Protein AF-A0A2R4ZRX8-F1 (afdb_monomer)

Mean predicted aligned error: 6.06 Å

pLDDT: mean 85.78, std 8.11, range [49.31, 96.0]

Structure (mmCIF, N/CA/C/O backbone):
data_AF-A0A2R4ZRX8-F1
#
_entry.id   AF-A0A2R4ZRX8-F1
#
loop_
_atom_site.group_PDB
_atom_site.id
_atom_site.type_symbol
_atom_site.label_atom_id
_atom_site.label_alt_id
_atom_site.label_comp_id
_atom_site.label_asym_id
_atom_site.label_entity_id
_atom_site.label_seq_id
_atom_site.pdbx_PDB_ins_code
_atom_site.Cartn_x
_atom_site.Cartn_y
_atom_site.Cartn_z
_atom_site.occupancy
_atom_site.B_iso_or_equiv
_atom_site.auth_seq_id
_atom_site.auth_comp_id
_atom_site.auth_asym_id
_atom_site.auth_atom_id
_atom_site.pdbx_PDB_model_num
ATOM 1 N N . MET A 1 1 ? 1.924 12.284 9.348 1.00 65.25 1 MET A N 1
ATOM 2 C CA . MET A 1 1 ? 1.666 11.827 7.959 1.00 65.25 1 MET A CA 1
ATOM 3 C C . MET A 1 1 ? 2.945 11.615 7.147 1.00 65.25 1 MET A C 1
ATOM 5 O O . MET A 1 1 ? 3.050 10.565 6.532 1.00 65.25 1 MET A O 1
ATOM 9 N N . VAL A 1 2 ? 3.933 12.521 7.194 1.00 79.44 2 VAL A N 1
ATOM 10 C CA . VAL A 1 2 ? 5.235 12.369 6.495 1.00 79.44 2 VAL A CA 1
ATOM 11 C C . VAL A 1 2 ? 5.935 11.044 6.815 1.00 79.44 2 VAL A C 1
ATOM 13 O O . VAL A 1 2 ? 6.349 10.329 5.912 1.00 79.44 2 VAL A O 1
ATOM 16 N N . PHE A 1 3 ? 5.975 10.660 8.093 1.00 79.69 3 PHE A N 1
ATOM 17 C CA . PHE A 1 3 ? 6.585 9.394 8.507 1.00 79.69 3 PHE A CA 1
ATOM 18 C C . PHE A 1 3 ? 5.886 8.163 7.914 1.00 79.69 3 PHE A C 1
ATOM 20 O O . PHE A 1 3 ? 6.548 7.186 7.577 1.00 79.69 3 PHE A O 1
ATOM 27 N N . SER A 1 4 ? 4.562 8.237 7.700 1.00 80.62 4 SER A N 1
ATOM 28 C CA . SER A 1 4 ? 3.870 7.188 6.954 1.00 80.62 4 SER A CA 1
ATOM 29 C C . SER A 1 4 ? 4.443 7.101 5.557 1.00 80.62 4 SER A C 1
ATOM 31 O O . SER A 1 4 ? 4.880 6.025 5.192 1.00 80.62 4 SER A O 1
ATOM 33 N N .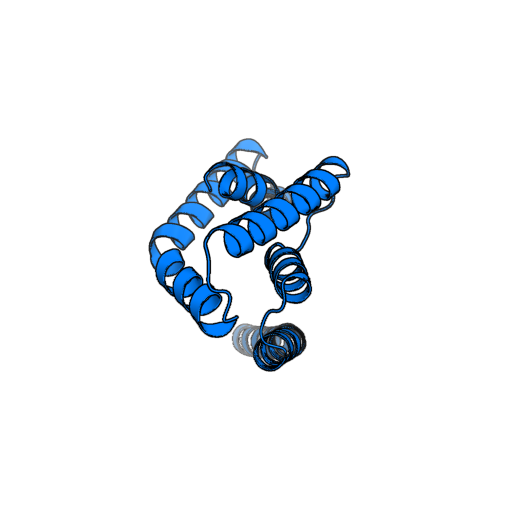 ALA A 1 5 ? 4.468 8.209 4.812 1.00 81.38 5 ALA A N 1
ATOM 34 C CA . ALA A 1 5 ? 4.923 8.237 3.426 1.00 81.38 5 ALA A CA 1
ATOM 35 C C . ALA A 1 5 ? 6.354 7.703 3.258 1.00 81.38 5 ALA A C 1
ATOM 37 O O . ALA A 1 5 ? 6.611 6.968 2.312 1.00 81.38 5 ALA A O 1
ATOM 38 N N . LEU A 1 6 ? 7.257 7.991 4.201 1.00 82.81 6 LEU A N 1
ATOM 39 C CA . LEU A 1 6 ? 8.614 7.436 4.193 1.00 82.81 6 LEU A CA 1
ATOM 40 C C . LEU A 1 6 ? 8.624 5.915 4.400 1.00 82.81 6 LEU A C 1
ATOM 42 O O . LEU A 1 6 ? 9.276 5.207 3.638 1.00 82.81 6 LEU A O 1
ATOM 46 N N . ALA A 1 7 ? 7.870 5.406 5.379 1.00 82.25 7 ALA A N 1
ATOM 47 C CA . ALA A 1 7 ? 7.735 3.965 5.601 1.00 82.25 7 ALA A CA 1
ATOM 48 C C . ALA A 1 7 ? 7.060 3.248 4.415 1.00 82.25 7 ALA A C 1
ATOM 50 O O . ALA A 1 7 ? 7.381 2.098 4.129 1.00 82.25 7 ALA A O 1
ATOM 51 N N . LEU A 1 8 ? 6.149 3.926 3.704 1.00 80.81 8 LEU A N 1
ATOM 52 C CA . LEU A 1 8 ? 5.559 3.411 2.464 1.00 80.81 8 LEU A CA 1
ATOM 53 C C . LEU A 1 8 ? 6.601 3.339 1.353 1.00 80.81 8 LEU A C 1
ATOM 55 O O . LEU A 1 8 ? 6.729 2.315 0.693 1.00 80.81 8 LEU A O 1
ATOM 59 N N . GLY A 1 9 ? 7.363 4.421 1.180 1.00 83.38 9 GLY A N 1
ATOM 60 C CA . GLY A 1 9 ? 8.408 4.507 0.173 1.00 83.38 9 GLY A CA 1
ATOM 61 C C . GLY A 1 9 ? 9.409 3.371 0.319 1.00 83.38 9 GLY A C 1
ATOM 62 O O . GLY A 1 9 ? 9.708 2.708 -0.665 1.00 83.38 9 GLY A O 1
ATOM 63 N N . THR A 1 10 ? 9.873 3.074 1.534 1.00 79.12 10 THR A N 1
ATOM 64 C CA . THR A 1 10 ? 10.853 1.996 1.746 1.00 79.12 10 THR A CA 1
ATOM 65 C C . THR A 1 10 ? 10.303 0.595 1.469 1.00 79.12 10 THR A C 1
ATOM 67 O O . THR A 1 10 ? 11.073 -0.250 1.025 1.00 79.12 10 THR A O 1
ATOM 70 N N . ASN A 1 11 ? 9.005 0.352 1.678 1.00 83.44 11 ASN A N 1
ATOM 71 C CA . ASN A 1 11 ? 8.367 -0.939 1.389 1.00 83.44 11 ASN A CA 1
ATOM 72 C C . ASN A 1 11 ? 8.119 -1.123 -0.127 1.00 83.44 11 ASN A C 1
ATOM 74 O O . ASN A 1 11 ? 8.587 -2.084 -0.735 1.00 83.44 11 ASN A O 1
ATOM 78 N N . ASP A 1 12 ? 7.468 -0.148 -0.771 1.00 79.50 12 ASP A N 1
ATOM 79 C CA . ASP A 1 12 ? 6.974 -0.299 -2.149 1.00 79.50 12 ASP A CA 1
ATOM 80 C C . ASP A 1 12 ? 8.042 -0.005 -3.212 1.00 79.50 12 ASP A C 1
ATOM 82 O O . ASP A 1 12 ? 8.073 -0.650 -4.264 1.00 79.50 12 ASP A O 1
ATOM 86 N N . THR A 1 13 ? 8.953 0.948 -2.965 1.00 77.88 13 THR A N 1
ATOM 87 C CA . THR A 1 13 ? 10.046 1.209 -3.922 1.00 77.88 13 THR A CA 1
ATOM 88 C C . THR A 1 13 ? 11.015 0.041 -3.989 1.00 77.88 13 THR A C 1
ATOM 90 O O . THR A 1 13 ? 11.564 -0.203 -5.058 1.00 77.88 13 THR A O 1
ATOM 93 N N . GLY A 1 14 ? 11.174 -0.718 -2.897 1.00 71.38 14 GLY A N 1
ATOM 94 C CA . GLY A 1 14 ? 11.914 -1.976 -2.897 1.00 71.38 14 GLY A CA 1
ATOM 95 C C . GLY A 1 14 ? 11.322 -2.955 -3.907 1.00 71.38 14 GLY A C 1
ATOM 96 O O . GLY A 1 14 ? 12.033 -3.411 -4.797 1.00 71.38 14 GLY A O 1
ATOM 97 N N . MET A 1 15 ? 10.008 -3.186 -3.837 1.00 73.25 15 MET A N 1
ATOM 98 C CA . MET A 1 15 ? 9.295 -4.071 -4.764 1.00 73.25 15 MET A CA 1
ATOM 99 C C . MET A 1 15 ? 9.404 -3.612 -6.226 1.00 73.25 15 MET A C 1
ATOM 101 O O . MET A 1 15 ? 9.724 -4.412 -7.103 1.00 73.25 15 MET A O 1
ATOM 105 N N . ALA A 1 16 ? 9.168 -2.328 -6.501 1.00 77.56 16 ALA A N 1
ATOM 106 C CA . ALA A 1 16 ? 9.222 -1.791 -7.861 1.00 77.56 16 ALA A CA 1
ATOM 107 C C . ALA A 1 16 ? 10.651 -1.763 -8.438 1.00 77.56 16 ALA A C 1
ATOM 109 O O . ALA A 1 16 ? 10.849 -2.014 -9.627 1.00 77.56 16 ALA A O 1
ATOM 110 N N . ALA A 1 17 ? 11.659 -1.481 -7.608 1.00 81.75 17 ALA A N 1
ATOM 111 C CA . ALA A 1 17 ? 13.054 -1.431 -8.034 1.00 81.75 17 ALA A CA 1
ATOM 112 C C . ALA A 1 17 ? 13.639 -2.826 -8.308 1.00 81.75 17 ALA A C 1
ATOM 114 O O . ALA A 1 17 ? 14.511 -2.942 -9.171 1.00 81.75 17 ALA A O 1
ATOM 115 N N . SER A 1 18 ? 13.162 -3.879 -7.631 1.00 79.00 18 SER A N 1
ATOM 116 C CA . SER A 1 18 ? 13.628 -5.258 -7.845 1.00 79.00 18 SER A CA 1
ATOM 117 C C . SER A 1 18 ? 13.506 -5.702 -9.305 1.00 79.00 18 SER A C 1
ATOM 119 O O . SER A 1 18 ? 14.465 -6.240 -9.852 1.00 79.00 18 SER A O 1
ATOM 121 N N . PHE A 1 19 ? 12.390 -5.384 -9.969 1.00 83.00 19 PHE A N 1
ATOM 122 C CA . PHE A 1 19 ? 12.180 -5.698 -11.388 1.00 83.00 19 PHE A CA 1
ATOM 123 C C . PHE A 1 19 ? 13.221 -5.036 -12.310 1.00 83.00 19 PHE A C 1
ATOM 125 O O . PHE A 1 19 ? 13.717 -5.648 -13.253 1.00 83.00 19 PHE A O 1
ATOM 132 N N . LEU A 1 20 ? 13.587 -3.781 -12.034 1.00 86.25 20 LEU A N 1
ATOM 133 C CA . LEU A 1 20 ? 14.624 -3.077 -12.797 1.00 86.25 20 LEU A CA 1
ATOM 134 C C . LEU A 1 20 ? 16.017 -3.658 -12.521 1.00 86.25 20 LEU A C 1
ATOM 136 O O . LEU A 1 20 ? 16.848 -3.726 -13.428 1.00 86.25 20 LEU A O 1
ATOM 140 N N . GLY A 1 21 ? 16.256 -4.116 -11.290 1.00 83.44 21 GLY A N 1
ATOM 141 C CA . GLY A 1 21 ? 17.472 -4.834 -10.914 1.00 83.44 21 GLY A CA 1
ATOM 142 C C . GLY A 1 21 ? 17.664 -6.125 -11.713 1.00 83.44 21 GLY A C 1
ATOM 143 O O . GLY A 1 21 ? 18.762 -6.369 -12.208 1.00 83.44 21 GLY A O 1
ATOM 144 N N . GLU A 1 22 ? 16.599 -6.901 -11.936 1.00 84.19 22 GLU A N 1
ATOM 145 C CA . GLU A 1 22 ? 16.635 -8.105 -12.789 1.00 84.19 22 GLU A CA 1
ATOM 146 C C . GLU A 1 22 ? 17.012 -7.793 -14.245 1.00 84.19 22 GLU A C 1
ATOM 148 O O . GLU A 1 22 ? 17.598 -8.624 -14.936 1.00 84.19 22 GLU A O 1
ATOM 153 N N . LYS A 1 23 ? 16.723 -6.576 -14.715 1.00 85.38 23 LYS A N 1
ATOM 154 C CA . LYS A 1 23 ? 17.109 -6.085 -16.046 1.00 85.38 23 LYS A CA 1
ATOM 155 C C . LYS A 1 23 ? 18.520 -5.483 -16.094 1.00 85.38 23 LYS A C 1
ATOM 157 O O . LYS A 1 23 ? 18.907 -4.944 -17.127 1.00 85.38 23 LYS A O 1
ATOM 162 N N . GLY A 1 24 ? 19.293 -5.573 -15.009 1.00 88.44 24 GLY A N 1
ATOM 163 C CA . GLY A 1 24 ? 20.680 -5.103 -14.937 1.00 88.44 24 GLY A CA 1
ATOM 164 C C . GLY A 1 24 ? 20.839 -3.622 -14.585 1.00 88.44 24 GLY A C 1
ATOM 165 O O . GLY A 1 24 ? 21.948 -3.092 -14.655 1.00 88.44 24 GLY A O 1
ATOM 166 N N . VAL A 1 25 ? 19.764 -2.931 -14.193 1.00 89.56 25 VAL A N 1
ATOM 167 C CA . VAL A 1 25 ? 19.848 -1.537 -13.736 1.00 89.56 25 VAL A CA 1
ATOM 168 C C . VAL A 1 25 ? 20.484 -1.496 -12.347 1.00 89.56 25 VAL A C 1
ATOM 170 O O . VAL A 1 25 ? 20.116 -2.260 -11.454 1.00 89.56 25 VAL A O 1
ATOM 173 N N . SER A 1 26 ? 21.433 -0.579 -12.135 1.00 91.25 26 SER A N 1
ATOM 174 C CA . SER A 1 26 ? 22.071 -0.433 -10.824 1.00 91.25 26 SER A CA 1
ATOM 175 C C . SER A 1 26 ? 21.042 -0.072 -9.746 1.00 91.25 26 SER A C 1
ATOM 177 O O . SER A 1 26 ? 20.095 0.681 -9.989 1.00 91.25 26 SER A O 1
ATOM 179 N N . ARG A 1 27 ? 21.257 -0.564 -8.520 1.00 85.88 27 ARG A N 1
ATOM 180 C CA . ARG A 1 27 ? 20.347 -0.357 -7.379 1.00 85.88 27 ARG A CA 1
ATOM 181 C C . ARG A 1 27 ? 19.968 1.113 -7.165 1.00 85.88 27 ARG A C 1
ATOM 183 O O . ARG A 1 27 ? 18.815 1.409 -6.869 1.00 85.88 27 ARG A O 1
ATOM 190 N N . HIS A 1 28 ? 20.930 2.024 -7.320 1.00 88.38 28 HIS A N 1
ATOM 191 C CA . HIS A 1 28 ? 20.712 3.456 -7.118 1.00 88.38 28 HIS A CA 1
ATOM 192 C C . HIS A 1 28 ? 19.778 4.041 -8.183 1.00 88.38 28 HIS A C 1
ATOM 194 O O . HIS A 1 28 ? 18.821 4.734 -7.843 1.00 88.38 28 HIS A O 1
ATOM 200 N N . TYR A 1 29 ? 20.003 3.715 -9.459 1.00 90.31 29 TYR A N 1
ATOM 201 C CA . TYR A 1 29 ? 19.142 4.187 -10.543 1.00 90.31 29 TYR A CA 1
ATOM 202 C C . TYR A 1 29 ? 17.749 3.559 -10.474 1.00 90.31 29 TYR A C 1
ATOM 204 O O . TYR A 1 29 ? 16.759 4.274 -10.607 1.00 90.31 29 TYR A O 1
ATOM 212 N N . ALA A 1 30 ? 17.658 2.260 -10.175 1.00 89.62 30 ALA A N 1
ATOM 213 C CA . ALA A 1 30 ? 16.384 1.568 -10.005 1.00 89.62 30 ALA A CA 1
ATOM 214 C C . ALA A 1 30 ? 15.529 2.209 -8.896 1.00 89.62 30 ALA A C 1
ATOM 216 O O . ALA A 1 30 ? 14.341 2.462 -9.101 1.00 89.62 30 ALA A O 1
ATOM 217 N N . ALA A 1 31 ? 16.141 2.549 -7.756 1.00 86.94 31 ALA A N 1
ATOM 218 C CA . ALA A 1 31 ? 15.458 3.221 -6.652 1.00 86.94 31 ALA A CA 1
ATOM 219 C C . ALA A 1 31 ? 14.969 4.630 -7.029 1.00 86.94 31 ALA A C 1
ATOM 221 O O . ALA A 1 31 ? 13.833 4.987 -6.718 1.00 86.94 31 ALA A O 1
ATOM 222 N N . ILE A 1 32 ? 15.790 5.418 -7.734 1.00 90.00 32 ILE A N 1
ATOM 223 C CA . ILE A 1 32 ? 15.409 6.763 -8.197 1.00 90.00 32 ILE A CA 1
ATOM 224 C C . ILE A 1 32 ? 14.237 6.681 -9.182 1.00 90.00 32 ILE A C 1
ATOM 226 O O . ILE A 1 32 ? 13.249 7.397 -9.024 1.00 90.00 32 ILE A O 1
ATOM 230 N N . MET A 1 33 ? 14.310 5.786 -10.169 1.00 90.44 33 MET A N 1
ATOM 231 C CA . MET A 1 33 ? 13.254 5.609 -11.169 1.00 90.44 33 MET A CA 1
ATOM 232 C C . MET A 1 33 ? 11.935 5.166 -10.530 1.00 90.44 33 MET A C 1
ATOM 234 O O . MET A 1 33 ? 10.882 5.735 -10.831 1.00 90.44 33 MET A O 1
ATOM 238 N N . ALA A 1 34 ? 11.988 4.199 -9.610 1.00 88.94 34 ALA A N 1
ATOM 239 C CA . ALA A 1 34 ? 10.822 3.746 -8.858 1.00 88.94 34 ALA A CA 1
ATOM 240 C C . ALA A 1 34 ? 10.227 4.877 -8.003 1.00 88.94 34 ALA A C 1
ATOM 242 O O . ALA A 1 34 ? 9.018 5.103 -8.034 1.00 88.94 34 ALA A O 1
ATOM 243 N N . GLY A 1 35 ? 11.071 5.632 -7.292 1.00 88.69 35 GLY A N 1
ATOM 244 C CA . GLY A 1 35 ? 10.646 6.746 -6.444 1.00 88.69 35 GLY A CA 1
ATOM 245 C C . GLY A 1 35 ? 9.981 7.883 -7.223 1.00 88.69 35 GLY A C 1
ATOM 246 O O . GLY A 1 35 ? 8.923 8.370 -6.814 1.00 88.69 35 GLY A O 1
ATOM 247 N N . ILE A 1 36 ? 10.548 8.276 -8.369 1.00 90.69 36 ILE A N 1
ATOM 248 C CA . ILE A 1 36 ? 9.962 9.302 -9.247 1.00 90.69 36 ILE A CA 1
ATOM 249 C C . ILE A 1 36 ? 8.613 8.824 -9.785 1.00 90.69 36 ILE A C 1
ATOM 251 O O . ILE A 1 36 ? 7.624 9.548 -9.690 1.00 90.69 36 ILE A O 1
ATOM 255 N N . SER A 1 37 ? 8.551 7.591 -10.290 1.00 89.81 37 SER A N 1
ATOM 256 C CA . SER A 1 37 ? 7.321 7.019 -10.851 1.00 89.81 37 SER A CA 1
ATOM 257 C C . SER A 1 37 ? 6.201 6.942 -9.808 1.00 89.81 37 SER A C 1
ATOM 259 O O . SER A 1 37 ? 5.072 7.357 -10.076 1.00 89.81 37 SER A O 1
ATOM 261 N N . ALA A 1 38 ? 6.518 6.492 -8.590 1.00 87.38 38 ALA A N 1
ATOM 262 C CA . ALA A 1 38 ? 5.568 6.442 -7.482 1.00 87.38 38 ALA A CA 1
ATOM 263 C C . ALA A 1 38 ? 5.087 7.844 -7.068 1.00 87.38 38 ALA A C 1
ATOM 265 O O . ALA A 1 38 ? 3.893 8.055 -6.851 1.00 87.38 38 ALA A O 1
ATOM 266 N N . SER A 1 39 ? 5.999 8.819 -7.010 1.00 88.75 39 SER A N 1
ATOM 267 C CA . SER A 1 39 ? 5.667 10.210 -6.679 1.00 88.75 39 SER A CA 1
ATOM 268 C C . SER A 1 39 ? 4.752 10.843 -7.729 1.00 88.75 39 SER A C 1
ATOM 270 O O . SER A 1 39 ? 3.780 11.511 -7.376 1.00 88.75 39 SER A O 1
ATOM 272 N N . LEU A 1 40 ? 5.002 10.585 -9.016 1.00 91.50 40 LEU A N 1
ATOM 273 C CA . LEU A 1 40 ? 4.131 11.027 -10.107 1.00 91.50 40 LEU A CA 1
ATOM 274 C C . LEU A 1 40 ? 2.736 10.403 -9.997 1.00 91.50 40 LEU A C 1
ATOM 276 O O . LEU A 1 40 ? 1.739 11.121 -10.065 1.00 91.50 40 LEU A O 1
ATOM 280 N N . GLY A 1 41 ? 2.648 9.093 -9.748 1.00 88.44 41 GLY A N 1
ATOM 281 C CA . GLY A 1 41 ? 1.368 8.415 -9.523 1.00 88.44 41 GLY A CA 1
ATOM 282 C C . GLY A 1 41 ? 0.582 9.009 -8.348 1.00 88.44 41 GLY A C 1
ATOM 283 O O . GLY A 1 41 ? -0.628 9.228 -8.454 1.00 88.44 41 GLY A O 1
ATOM 284 N N . LEU A 1 42 ? 1.269 9.348 -7.252 1.00 86.62 42 LEU A N 1
ATOM 285 C CA . LEU A 1 42 ? 0.662 9.997 -6.089 1.00 86.62 42 LEU A CA 1
ATOM 286 C C . LEU A 1 42 ? 0.084 11.376 -6.434 1.00 86.62 42 LEU A C 1
ATOM 288 O O . LEU A 1 42 ? -1.041 11.674 -6.033 1.00 86.62 42 LEU A O 1
ATOM 292 N N . VAL A 1 43 ? 0.816 12.204 -7.183 1.00 89.88 43 VAL A N 1
ATOM 293 C CA . VAL A 1 43 ? 0.350 13.542 -7.587 1.00 89.88 43 VAL A CA 1
ATOM 294 C C . VAL A 1 43 ? -0.849 13.447 -8.532 1.00 89.88 43 VAL A C 1
ATOM 296 O O . VAL A 1 43 ? -1.827 14.173 -8.359 1.00 89.88 43 VAL A O 1
ATOM 299 N N . VAL A 1 44 ? -0.808 12.526 -9.498 1.00 91.31 44 VAL A N 1
ATOM 300 C CA . VAL A 1 44 ? -1.8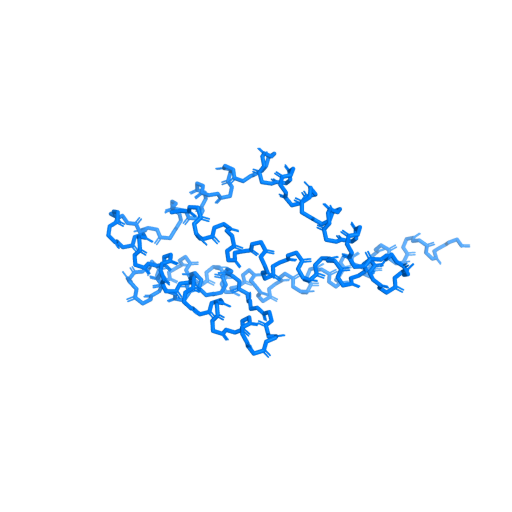52 12.391 -10.524 1.00 91.31 44 VAL A CA 1
ATOM 301 C C . VAL A 1 44 ? -3.136 11.773 -9.961 1.00 91.31 44 VAL A C 1
ATOM 303 O O . VAL A 1 44 ? -4.232 12.226 -10.293 1.00 91.31 44 VAL A O 1
ATOM 306 N N . TRP A 1 45 ? -3.033 10.748 -9.107 1.00 85.81 45 TRP A N 1
ATOM 307 C CA . TRP A 1 45 ? -4.191 9.930 -8.713 1.00 85.81 45 TRP A CA 1
ATOM 308 C C . TRP A 1 45 ? -4.433 9.815 -7.203 1.00 85.81 45 TRP A C 1
ATOM 310 O O . TRP A 1 45 ? -5.519 9.410 -6.774 1.00 85.81 45 TRP A O 1
ATOM 320 N N . GLY A 1 46 ? -3.468 10.205 -6.369 1.00 80.75 46 GLY A N 1
ATOM 321 C CA . GLY A 1 46 ? -3.500 9.966 -4.924 1.00 80.75 46 GLY A CA 1
ATOM 322 C C . GLY A 1 46 ? -4.696 10.592 -4.208 1.00 80.75 46 GLY A C 1
ATOM 323 O O . GLY A 1 46 ? -5.288 9.969 -3.327 1.00 80.75 46 GLY A O 1
ATOM 324 N N . SER A 1 47 ? -5.119 11.790 -4.621 1.00 80.62 47 SER A N 1
ATOM 325 C CA . SER A 1 47 ? -6.250 12.492 -3.996 1.00 80.62 47 SER A CA 1
ATOM 326 C C . SER A 1 47 ? -7.599 11.796 -4.214 1.00 80.62 47 SER A C 1
ATOM 328 O O . SER A 1 47 ? -8.494 11.895 -3.375 1.00 80.62 47 SER A O 1
ATOM 330 N N . ARG A 1 48 ? -7.779 11.086 -5.336 1.00 81.56 48 ARG A N 1
ATOM 331 C CA . ARG A 1 48 ? -8.999 10.308 -5.610 1.00 81.56 48 ARG A CA 1
ATOM 332 C C . ARG A 1 48 ? -9.054 9.072 -4.719 1.00 81.56 48 ARG A C 1
ATOM 334 O O . ARG A 1 48 ? -10.075 8.837 -4.080 1.00 81.56 48 ARG A O 1
ATOM 341 N N . LEU A 1 49 ? -7.937 8.351 -4.619 1.00 74.81 49 LEU A N 1
ATOM 342 C CA . LEU A 1 49 ? -7.829 7.155 -3.786 1.00 74.81 49 LEU A CA 1
ATOM 343 C C . LEU A 1 49 ? -8.016 7.475 -2.296 1.00 74.81 49 LEU A C 1
ATOM 345 O O . LEU A 1 49 ? -8.766 6.788 -1.610 1.00 74.81 49 LEU A O 1
ATOM 349 N N . ALA A 1 50 ? -7.376 8.538 -1.800 1.00 75.00 50 ALA A N 1
ATOM 350 C CA . ALA A 1 50 ? -7.452 8.916 -0.390 1.00 75.00 50 ALA A CA 1
ATOM 351 C C . ALA A 1 50 ? -8.886 9.243 0.061 1.00 75.00 50 ALA A C 1
ATOM 353 O O . ALA A 1 50 ? -9.290 8.830 1.146 1.00 75.00 50 ALA A O 1
ATOM 354 N N . ARG A 1 51 ? -9.661 9.941 -0.783 1.00 74.88 51 ARG A N 1
ATOM 355 C CA . ARG A 1 51 ? -11.078 10.234 -0.516 1.00 74.88 51 ARG A CA 1
ATOM 356 C C . ARG A 1 51 ? -11.918 8.964 -0.478 1.00 74.88 51 ARG A C 1
ATOM 358 O O . ARG A 1 51 ? -12.612 8.731 0.500 1.00 74.88 51 ARG A O 1
ATOM 365 N N . PHE A 1 52 ? -11.761 8.104 -1.483 1.00 70.31 52 PHE A N 1
ATOM 366 C CA . PHE A 1 52 ? -12.489 6.839 -1.565 1.00 70.31 52 PHE A CA 1
ATOM 367 C C . PHE A 1 52 ? -12.285 5.967 -0.315 1.00 70.31 52 PHE A C 1
ATOM 369 O O . PHE A 1 52 ? -13.248 5.538 0.312 1.00 70.31 52 PHE A O 1
ATOM 376 N N . VAL A 1 53 ? -11.031 5.784 0.110 1.00 69.12 53 VAL A N 1
ATOM 377 C CA . VAL A 1 53 ? -10.697 4.987 1.302 1.00 69.12 53 VAL A CA 1
ATOM 378 C C . VAL A 1 53 ? -11.257 5.615 2.584 1.00 69.12 53 VAL A C 1
ATOM 380 O O . VAL A 1 53 ? -11.759 4.895 3.448 1.00 69.12 53 VAL A O 1
ATOM 383 N N . GLY A 1 54 ? -11.177 6.942 2.724 1.00 66.94 54 GLY A N 1
ATOM 384 C CA . GLY A 1 54 ? -11.696 7.654 3.894 1.00 66.94 54 GLY A CA 1
ATOM 385 C C . GLY A 1 54 ? -13.218 7.565 4.021 1.00 66.94 54 GLY A C 1
ATOM 386 O O . GLY A 1 54 ? -13.731 7.264 5.102 1.00 66.94 54 GLY A O 1
ATOM 387 N N . ASP A 1 55 ? -13.928 7.763 2.912 1.00 70.38 55 ASP A N 1
ATOM 388 C CA 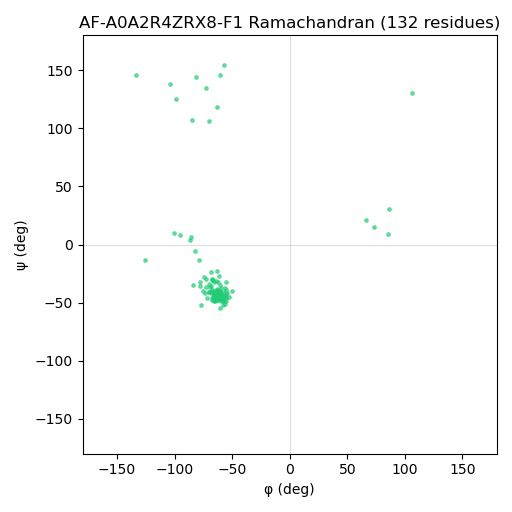. ASP A 1 55 ? -15.390 7.825 2.885 1.00 70.38 55 ASP A CA 1
ATOM 389 C C . ASP A 1 55 ? -16.032 6.436 3.031 1.00 70.38 55 ASP A C 1
ATOM 391 O O . ASP A 1 55 ? -17.021 6.260 3.752 1.00 70.38 55 ASP A O 1
ATOM 395 N N . GLU A 1 56 ? -15.456 5.415 2.394 1.00 65.88 56 GLU A N 1
ATOM 396 C CA . GLU A 1 56 ? -16.065 4.085 2.316 1.00 65.88 56 GLU A CA 1
ATOM 397 C C . GLU A 1 56 ? -15.896 3.274 3.611 1.00 65.88 56 GLU A C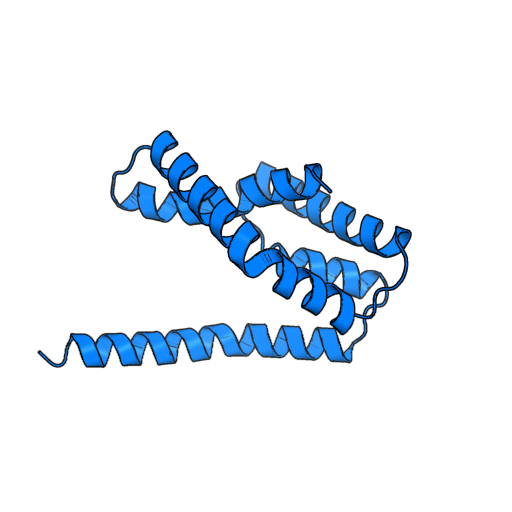 1
ATOM 399 O O . GLU A 1 56 ? -16.795 2.531 4.022 1.00 65.88 56 GLU A O 1
ATOM 404 N N . LEU A 1 57 ? -14.783 3.472 4.325 1.00 68.19 57 LEU A N 1
ATOM 405 C CA . LEU A 1 57 ? -14.489 2.758 5.573 1.00 68.19 57 LEU A CA 1
ATOM 406 C C . LEU A 1 57 ? -15.248 3.318 6.786 1.00 68.19 57 LEU A C 1
ATOM 408 O O . LEU A 1 57 ? -15.340 2.644 7.817 1.00 68.19 57 LEU A O 1
ATOM 412 N N . GLY A 1 58 ? -15.855 4.504 6.658 1.00 64.62 58 GLY A N 1
ATOM 413 C CA . GLY A 1 58 ? -16.717 5.104 7.680 1.00 64.62 58 GLY A CA 1
ATOM 414 C C . GLY A 1 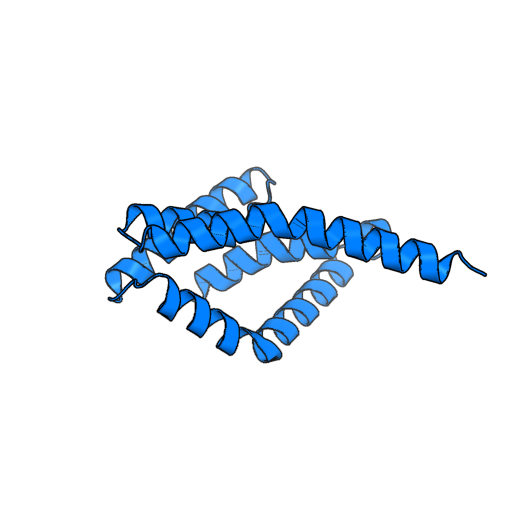58 ? -15.986 5.489 8.970 1.00 64.62 58 GLY A C 1
ATOM 415 O O . GLY A 1 58 ? -16.618 5.598 10.021 1.00 64.62 58 GLY A O 1
ATOM 416 N N . ILE A 1 59 ? -14.665 5.664 8.914 1.00 67.12 59 ILE A N 1
ATOM 417 C CA . ILE A 1 59 ? -13.851 6.034 10.072 1.00 67.12 59 ILE A CA 1
ATOM 418 C C . ILE A 1 59 ? -13.886 7.554 10.208 1.00 67.12 59 ILE A C 1
ATOM 420 O O . ILE A 1 59 ? -13.265 8.277 9.437 1.00 67.12 59 ILE A O 1
ATOM 424 N N . GLN A 1 60 ? -14.611 8.031 11.216 1.00 67.31 60 GLN A N 1
ATOM 425 C CA . GLN A 1 60 ? -14.670 9.447 11.563 1.00 67.31 60 GLN A CA 1
ATOM 426 C C . GLN A 1 60 ? -13.815 9.719 12.805 1.00 67.31 60 GLN A C 1
ATOM 428 O O . GLN A 1 60 ? -13.827 8.947 13.768 1.00 67.31 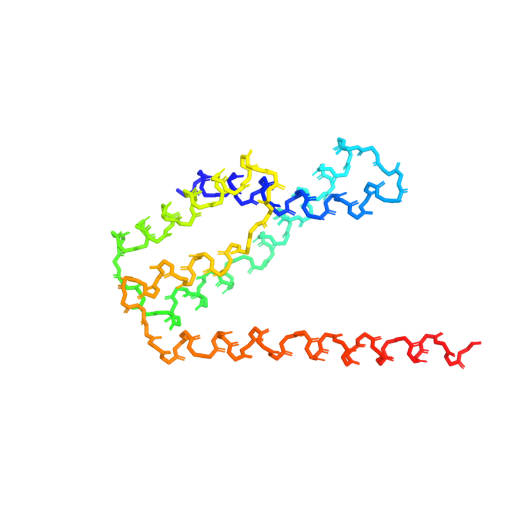60 GLN A O 1
ATOM 433 N N . GLY A 1 61 ? -13.071 10.825 12.775 1.00 79.62 61 GLY A N 1
ATOM 434 C CA . GLY A 1 61 ? -12.281 11.317 13.903 1.00 79.62 61 GLY A CA 1
ATOM 435 C C . GLY A 1 61 ? -10.771 11.123 13.752 1.00 79.62 61 GLY A C 1
ATOM 436 O O . GLY A 1 61 ? -10.268 10.025 13.500 1.00 79.62 61 GLY A O 1
ATOM 437 N N . GLU A 1 62 ? -10.036 12.206 13.998 1.00 82.62 62 GLU A N 1
ATOM 438 C CA . GLU A 1 62 ? -8.577 12.295 13.856 1.00 82.62 62 GLU A CA 1
ATOM 439 C C . GLU A 1 62 ? -7.830 11.233 14.670 1.00 82.62 62 GLU A C 1
ATOM 441 O O . GLU A 1 62 ? -6.879 10.630 14.181 1.00 82.62 62 GLU A O 1
ATOM 446 N N . ARG A 1 63 ? -8.296 10.933 15.890 1.00 86.56 63 ARG A N 1
ATOM 447 C CA . ARG A 1 63 ? -7.666 9.935 16.770 1.00 86.56 63 ARG A CA 1
ATOM 448 C C . ARG A 1 63 ? -7.671 8.531 16.169 1.00 86.56 63 ARG A C 1
ATOM 450 O O . ARG A 1 63 ? -6.664 7.835 16.248 1.00 86.56 63 ARG A O 1
ATOM 457 N N . ARG A 1 64 ? -8.784 8.117 15.553 1.00 85.69 64 ARG A N 1
ATOM 458 C CA . ARG A 1 64 ? -8.906 6.791 14.922 1.00 85.69 64 ARG A CA 1
ATOM 459 C C . ARG A 1 64 ? -8.045 6.708 13.670 1.00 85.69 64 ARG A C 1
ATOM 461 O O . ARG A 1 64 ? -7.354 5.717 13.465 1.00 85.69 64 ARG A O 1
ATOM 468 N N . PHE A 1 65 ? -8.033 7.774 12.876 1.00 83.12 65 PHE A N 1
ATOM 469 C CA . PHE A 1 65 ? -7.165 7.861 11.708 1.00 83.12 65 PHE A CA 1
ATOM 470 C C . PHE A 1 65 ? -5.679 7.784 12.091 1.00 83.12 65 PHE A C 1
ATOM 472 O O . PHE A 1 65 ? -4.926 7.006 11.506 1.00 83.12 65 PHE A O 1
ATOM 479 N N . LEU A 1 66 ? -5.259 8.543 13.107 1.00 87.69 66 LEU A N 1
ATOM 480 C CA . LEU A 1 66 ? -3.891 8.504 13.619 1.00 87.69 66 LEU A CA 1
ATOM 481 C C . LEU A 1 66 ? -3.533 7.122 14.166 1.00 87.69 66 LEU A C 1
ATOM 483 O O . LEU A 1 66 ? -2.470 6.612 13.828 1.00 87.69 66 LEU A O 1
ATOM 487 N N . ALA A 1 67 ? -4.417 6.492 14.943 1.00 90.31 67 ALA A N 1
ATOM 488 C CA . ALA A 1 67 ? -4.200 5.141 15.453 1.00 90.31 67 ALA A CA 1
ATOM 489 C C . ALA A 1 67 ? -3.991 4.135 14.311 1.00 90.31 67 ALA A C 1
ATOM 491 O O . ALA A 1 67 ? -2.990 3.422 14.304 1.00 90.31 67 ALA A O 1
ATOM 492 N N . ALA A 1 68 ? -4.863 4.143 13.298 1.00 89.69 68 ALA A N 1
ATOM 493 C CA . ALA A 1 68 ? -4.753 3.248 12.149 1.00 89.69 68 ALA A CA 1
ATOM 494 C C . ALA A 1 68 ? -3.437 3.435 11.383 1.00 89.69 68 ALA A C 1
ATOM 496 O O . ALA A 1 68 ? -2.762 2.466 11.030 1.00 89.69 68 ALA A O 1
ATOM 497 N N . GLN A 1 69 ? -3.047 4.690 11.151 1.00 88.56 69 GLN A N 1
ATOM 498 C CA . GLN A 1 69 ? -1.805 5.009 10.455 1.00 88.56 69 GLN A CA 1
ATOM 499 C C . GLN A 1 69 ? -0.576 4.623 11.280 1.00 88.56 69 GLN A C 1
ATOM 501 O O . GLN A 1 69 ? 0.379 4.102 10.713 1.00 88.56 69 GLN A O 1
ATOM 506 N N . SER A 1 70 ? -0.597 4.818 12.599 1.00 91.12 70 SER A N 1
ATOM 507 C CA . SER A 1 70 ? 0.487 4.398 13.491 1.00 91.12 70 SER A CA 1
ATOM 508 C C . SER A 1 70 ? 0.646 2.880 13.516 1.00 91.12 70 SER A C 1
ATOM 510 O O . SER A 1 70 ? 1.762 2.392 13.351 1.00 91.12 70 SER A O 1
ATOM 512 N N . THR A 1 71 ? -0.452 2.124 13.629 1.00 92.12 71 THR A N 1
ATOM 513 C CA . THR A 1 71 ? -0.434 0.654 13.547 1.00 92.12 71 THR A CA 1
ATOM 514 C C . THR A 1 71 ? 0.141 0.188 12.216 1.00 92.12 71 THR A C 1
ATOM 516 O O . THR A 1 71 ? 1.024 -0.668 12.188 1.00 92.12 71 THR A O 1
ATOM 519 N N . LYS A 1 72 ? -0.302 0.800 11.111 1.00 91.56 72 LYS A N 1
ATOM 520 C CA . LYS A 1 72 ? 0.222 0.505 9.779 1.00 91.56 72 LYS A CA 1
ATOM 521 C C . LYS A 1 72 ? 1.732 0.703 9.711 1.00 91.56 72 LYS A C 1
ATOM 523 O O . LYS A 1 72 ? 2.444 -0.192 9.276 1.00 91.56 72 LYS A O 1
ATOM 528 N N . ILE A 1 73 ? 2.220 1.859 10.152 1.00 91.12 73 ILE A N 1
ATOM 529 C CA . ILE A 1 73 ? 3.649 2.183 10.124 1.00 91.12 73 ILE A CA 1
ATOM 530 C C . ILE A 1 73 ? 4.455 1.211 10.984 1.00 91.12 73 ILE A C 1
ATOM 532 O O . ILE A 1 73 ? 5.483 0.727 10.525 1.00 91.12 73 ILE A O 1
ATOM 536 N N . ALA A 1 74 ? 3.996 0.914 12.201 1.00 92.38 74 ALA A N 1
ATOM 537 C CA . ALA A 1 74 ? 4.698 0.010 13.105 1.00 92.38 74 ALA A CA 1
ATOM 538 C C . ALA A 1 74 ? 4.900 -1.371 12.467 1.00 92.38 74 ALA A C 1
ATOM 540 O O . ALA A 1 74 ? 6.020 -1.871 12.429 1.00 92.38 74 ALA A O 1
ATOM 541 N N . ILE A 1 75 ? 3.841 -1.943 11.888 1.00 91.81 75 ILE A N 1
ATOM 542 C CA . ILE A 1 75 ? 3.911 -3.245 11.215 1.00 91.81 75 ILE A CA 1
ATOM 543 C C . ILE A 1 75 ? 4.839 -3.186 9.996 1.00 91.81 75 ILE A C 1
ATOM 545 O O . ILE A 1 75 ? 5.671 -4.075 9.831 1.00 91.81 75 ILE A O 1
ATOM 549 N N . LEU A 1 76 ? 4.745 -2.138 9.167 1.00 90.12 76 LEU A N 1
ATOM 550 C CA . LEU A 1 76 ? 5.621 -1.986 8.000 1.00 90.12 76 LEU A CA 1
ATOM 551 C C . LEU A 1 76 ? 7.095 -1.900 8.399 1.00 90.12 76 LEU A C 1
ATOM 553 O O . LEU A 1 76 ? 7.925 -2.549 7.777 1.00 90.12 76 LEU A O 1
ATOM 557 N N . LEU A 1 77 ? 7.431 -1.134 9.439 1.00 89.44 77 LEU A N 1
ATOM 558 C CA . LEU A 1 77 ? 8.813 -0.997 9.898 1.00 89.44 77 LEU A CA 1
ATOM 559 C C . LEU A 1 77 ? 9.359 -2.296 10.491 1.00 89.44 77 LEU A C 1
ATOM 561 O O . LEU A 1 77 ? 10.510 -2.632 10.225 1.00 89.44 77 LEU A O 1
ATOM 565 N N . ILE A 1 78 ? 8.541 -3.028 11.254 1.00 91.38 78 ILE A N 1
ATOM 566 C CA . ILE A 1 78 ? 8.918 -4.335 11.804 1.00 91.38 78 ILE A CA 1
ATOM 567 C C . ILE A 1 78 ? 9.183 -5.328 10.670 1.00 91.38 78 ILE A C 1
ATOM 569 O O . ILE A 1 78 ? 10.195 -6.011 10.680 1.00 91.38 78 ILE A O 1
ATOM 573 N N . LEU A 1 79 ? 8.309 -5.413 9.669 1.00 89.88 79 LEU A N 1
ATOM 574 C CA . LEU A 1 79 ? 8.504 -6.364 8.572 1.00 89.88 79 LEU A CA 1
ATOM 575 C C . LEU A 1 79 ? 9.678 -5.960 7.673 1.00 89.88 79 LEU A C 1
ATOM 577 O O . LEU A 1 79 ? 10.516 -6.803 7.350 1.00 89.88 79 LEU A O 1
ATOM 581 N N . ASN A 1 80 ? 9.819 -4.665 7.378 1.00 86.88 80 ASN A N 1
ATOM 582 C CA . ASN A 1 80 ? 10.953 -4.145 6.619 1.00 86.88 80 ASN A CA 1
ATOM 583 C C . ASN A 1 80 ? 12.292 -4.411 7.322 1.00 86.88 80 ASN A C 1
ATOM 585 O O . ASN A 1 80 ? 13.283 -4.662 6.637 1.00 86.88 80 ASN A O 1
ATOM 589 N N . SER A 1 81 ? 12.356 -4.383 8.661 1.00 88.12 81 SER A N 1
ATOM 590 C CA . SER A 1 81 ? 13.598 -4.693 9.384 1.00 88.12 81 SER A CA 1
ATOM 591 C C . SER A 1 81 ? 14.004 -6.165 9.266 1.00 88.12 81 SER A C 1
ATOM 593 O O . SER A 1 81 ? 15.193 -6.468 9.337 1.00 88.12 81 SER A O 1
ATOM 595 N N . PHE A 1 82 ? 13.052 -7.063 8.995 1.00 89.06 82 PHE A N 1
ATOM 596 C CA . PHE A 1 82 ? 13.307 -8.458 8.619 1.00 89.06 82 PHE A CA 1
ATOM 597 C C . PHE A 1 82 ? 13.531 -8.656 7.109 1.00 89.06 82 PHE A C 1
ATOM 599 O O . PHE A 1 82 ? 13.678 -9.789 6.657 1.00 89.06 82 PHE A O 1
ATOM 606 N N . GLY A 1 83 ? 13.549 -7.582 6.311 1.00 84.06 83 GLY A N 1
ATOM 607 C CA . GLY A 1 83 ? 13.663 -7.654 4.852 1.00 84.06 83 GLY A CA 1
ATOM 608 C C . GLY A 1 83 ? 12.389 -8.136 4.149 1.00 84.06 83 GLY A C 1
ATOM 609 O O . GLY A 1 83 ? 12.445 -8.516 2.981 1.00 84.06 83 GLY A O 1
ATOM 610 N N . LEU A 1 84 ? 11.248 -8.135 4.845 1.00 85.56 84 LEU A N 1
ATOM 611 C CA . LEU A 1 84 ? 9.957 -8.555 4.312 1.00 85.56 84 LEU A CA 1
ATOM 612 C C . LEU A 1 84 ? 9.131 -7.336 3.894 1.00 85.56 84 LEU A C 1
ATOM 614 O O . LEU A 1 84 ? 8.840 -6.459 4.706 1.00 85.56 84 LEU A O 1
ATOM 618 N N . ASN A 1 85 ? 8.688 -7.324 2.638 1.00 82.69 85 ASN A N 1
ATOM 619 C CA . ASN A 1 85 ? 7.714 -6.346 2.161 1.00 82.69 85 ASN A CA 1
ATOM 620 C C . ASN A 1 85 ? 6.304 -6.801 2.549 1.00 82.69 85 ASN A C 1
ATOM 622 O O . ASN A 1 85 ? 5.996 -7.995 2.535 1.00 82.69 85 ASN A O 1
ATOM 626 N N . ALA A 1 86 ? 5.434 -5.856 2.887 1.00 85.19 86 ALA A N 1
ATOM 627 C CA . ALA A 1 86 ? 4.118 -6.157 3.431 1.00 85.19 86 ALA A CA 1
ATOM 628 C C . ALA A 1 86 ? 3.058 -5.320 2.732 1.00 85.19 86 ALA A C 1
ATOM 630 O O . ALA A 1 86 ? 3.291 -4.164 2.388 1.00 85.19 86 ALA A O 1
ATOM 631 N N . SER A 1 87 ? 1.860 -5.880 2.564 1.00 86.56 87 SER A N 1
ATOM 632 C CA . SER A 1 87 ? 0.778 -5.145 1.918 1.00 86.56 87 SER A CA 1
ATOM 633 C C . SER A 1 87 ? 0.286 -4.010 2.810 1.00 86.56 87 SER A C 1
ATOM 635 O O . SER A 1 87 ? -0.447 -4.209 3.780 1.00 86.56 87 SER A O 1
ATOM 637 N N . MET A 1 88 ? 0.640 -2.787 2.435 1.00 84.12 88 MET A N 1
ATOM 638 C CA . MET A 1 88 ? 0.203 -1.570 3.107 1.00 84.12 88 MET A CA 1
ATOM 639 C C . MET A 1 88 ? -1.324 -1.472 3.221 1.00 84.12 88 MET A C 1
ATOM 641 O O . MET A 1 88 ? -1.842 -1.080 4.270 1.00 84.12 88 MET A O 1
ATOM 645 N N . ASN A 1 89 ? -2.039 -1.844 2.155 1.00 86.25 89 ASN A N 1
ATOM 646 C CA . ASN A 1 89 ? -3.499 -1.824 2.119 1.00 86.25 89 ASN A CA 1
ATOM 647 C C . ASN A 1 89 ? -4.086 -2.834 3.109 1.00 86.25 89 ASN A C 1
ATOM 649 O O . ASN A 1 89 ? -5.021 -2.494 3.831 1.00 86.25 89 ASN A O 1
ATOM 653 N N . GLN A 1 90 ? -3.514 -4.038 3.201 1.00 90.06 90 GLN A N 1
ATOM 654 C CA . GLN A 1 90 ? -3.959 -5.048 4.165 1.00 90.06 90 GLN A CA 1
ATOM 655 C C . GLN A 1 90 ? -3.715 -4.601 5.600 1.00 90.06 90 GLN A C 1
ATOM 657 O O . GLN A 1 90 ? -4.619 -4.677 6.431 1.00 90.06 90 GLN A O 1
ATOM 662 N N . THR A 1 91 ? -2.534 -4.056 5.877 1.00 90.94 91 THR A N 1
ATOM 663 C CA . THR A 1 91 ? -2.186 -3.563 7.207 1.00 90.94 91 THR A CA 1
ATOM 664 C C . THR A 1 91 ? -3.088 -2.403 7.636 1.00 90.94 91 THR A C 1
ATOM 666 O O . THR A 1 91 ? -3.563 -2.376 8.772 1.00 90.94 91 THR A O 1
ATOM 669 N N . LEU A 1 92 ? -3.381 -1.460 6.732 1.00 88.69 92 LEU A N 1
ATOM 670 C CA . LEU A 1 92 ? -4.286 -0.345 7.018 1.00 88.69 92 LEU A CA 1
ATOM 671 C C . LEU A 1 92 ? -5.722 -0.825 7.251 1.00 88.69 92 LEU A C 1
ATOM 673 O O . LEU A 1 92 ? -6.337 -0.440 8.241 1.00 88.69 92 LEU A O 1
ATOM 677 N N . VAL A 1 93 ? -6.258 -1.671 6.369 1.00 89.69 93 VAL A N 1
ATOM 678 C CA . VAL A 1 93 ? -7.626 -2.200 6.495 1.00 89.69 93 VAL A CA 1
ATOM 679 C C . VAL A 1 93 ? -7.772 -3.039 7.763 1.00 89.69 93 VAL A C 1
ATOM 681 O O . VAL A 1 93 ? -8.776 -2.899 8.455 1.00 89.69 93 VAL A O 1
ATOM 684 N N . GLY A 1 94 ? -6.767 -3.841 8.122 1.00 91.31 94 GLY A N 1
ATOM 685 C CA . GLY A 1 94 ? -6.742 -4.590 9.380 1.00 91.31 94 GLY A CA 1
ATOM 686 C C . GLY A 1 94 ? -6.756 -3.676 10.608 1.00 91.31 94 GLY A C 1
ATOM 687 O O . GLY A 1 94 ? -7.553 -3.883 11.523 1.00 91.31 94 GLY A O 1
ATOM 688 N N . ALA A 1 95 ? -5.949 -2.611 10.604 1.00 91.19 95 ALA A N 1
ATOM 689 C CA . ALA A 1 95 ? -5.958 -1.619 11.679 1.00 91.19 95 ALA A CA 1
ATOM 690 C C . ALA A 1 95 ? -7.321 -0.911 11.796 1.00 91.19 95 ALA A C 1
ATOM 692 O O . ALA A 1 95 ? -7.845 -0.739 12.894 1.00 91.19 95 ALA A O 1
ATOM 693 N N . LEU A 1 96 ? -7.931 -0.544 10.666 1.00 89.56 96 LEU A N 1
ATOM 694 C CA . LEU A 1 96 ? -9.249 0.093 10.635 1.00 89.56 96 LEU A CA 1
ATOM 695 C C . LEU A 1 96 ? -10.362 -0.870 11.077 1.00 89.56 96 LEU A C 1
ATOM 697 O O . LEU A 1 96 ? -11.282 -0.446 11.775 1.00 89.56 96 LEU A O 1
ATOM 701 N N . ALA A 1 97 ? -10.262 -2.160 10.750 1.00 90.12 97 ALA A N 1
ATOM 702 C CA . ALA A 1 97 ? -11.172 -3.189 11.247 1.00 90.12 97 ALA A CA 1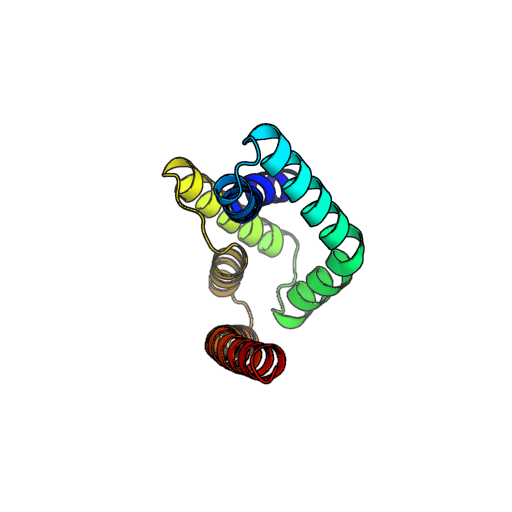
ATOM 703 C C . ALA A 1 97 ? -11.135 -3.282 12.781 1.00 90.12 97 ALA A C 1
ATOM 705 O O . ALA A 1 97 ? -12.189 -3.255 13.414 1.00 90.12 97 ALA A O 1
ATOM 706 N N . GLY A 1 98 ? -9.940 -3.276 13.383 1.00 89.81 98 GLY A N 1
ATOM 707 C CA . GLY A 1 98 ? -9.770 -3.242 14.842 1.00 89.81 98 GLY A CA 1
ATOM 708 C C . GLY A 1 98 ? -10.320 -1.974 15.511 1.00 89.81 98 GLY A C 1
ATOM 709 O O . GLY A 1 98 ? -10.666 -1.995 16.688 1.00 89.81 98 GLY A O 1
ATOM 710 N N . LEU A 1 99 ? -10.457 -0.878 14.759 1.00 90.12 99 LEU A N 1
ATOM 711 C CA . LEU A 1 99 ? -11.018 0.398 15.221 1.00 90.12 99 LEU A CA 1
ATOM 712 C C . LEU A 1 99 ? -12.519 0.559 14.919 1.00 90.12 99 LEU A C 1
ATOM 714 O O . LEU A 1 99 ? -13.073 1.645 15.119 1.00 90.12 99 LEU A O 1
ATOM 718 N N . GLY A 1 100 ? -13.183 -0.501 14.448 1.00 87.31 100 GLY A N 1
ATOM 719 C CA . GLY A 1 100 ? -14.626 -0.519 14.207 1.00 87.31 100 GLY A CA 1
ATOM 720 C C . GLY A 1 100 ? -15.053 -0.004 12.830 1.00 87.31 100 GLY A C 1
ATOM 721 O O . GLY A 1 100 ? -16.141 0.561 12.705 1.00 87.31 100 GLY A O 1
ATOM 722 N N . ALA A 1 101 ? -14.224 -0.172 11.794 1.00 87.00 101 ALA A N 1
ATOM 723 C CA . ALA A 1 101 ? -14.639 0.081 10.413 1.00 87.00 101 ALA A CA 1
ATOM 724 C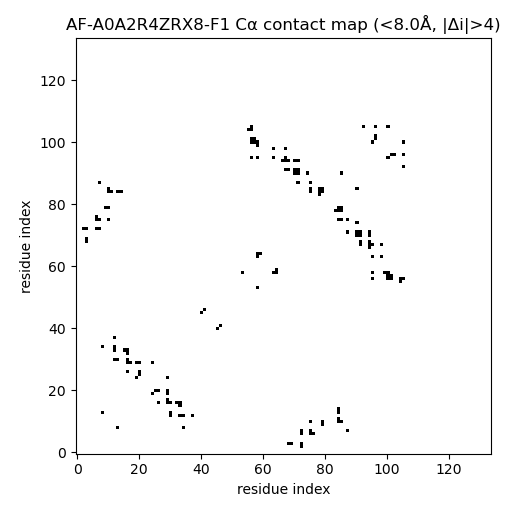 C . ALA A 1 101 ? -15.866 -0.761 10.015 1.00 87.00 101 ALA A C 1
ATOM 726 O O . ALA A 1 101 ? -16.125 -1.847 10.541 1.00 87.00 101 ALA A O 1
ATOM 727 N N . ARG A 1 102 ? -16.636 -0.263 9.041 1.00 87.31 102 ARG A N 1
ATOM 728 C CA . ARG A 1 102 ? -17.878 -0.909 8.592 1.00 87.31 102 ARG A CA 1
ATOM 729 C C . ARG A 1 102 ? -17.591 -2.286 7.985 1.00 87.31 102 ARG A C 1
ATOM 731 O O . ARG A 1 102 ? -16.983 -2.382 6.921 1.00 87.31 102 ARG A O 1
ATOM 738 N N . GLY A 1 103 ? -18.135 -3.348 8.585 1.00 87.06 103 GLY A N 1
ATOM 739 C CA . GLY A 1 103 ? -17.935 -4.729 8.118 1.00 87.06 103 GLY A CA 1
ATOM 740 C C . GLY A 1 103 ? -18.317 -4.963 6.650 1.00 87.06 103 GLY A C 1
ATOM 741 O O . GLY A 1 103 ? -17.654 -5.726 5.953 1.00 87.06 103 GLY A O 1
ATOM 742 N N . ARG A 1 104 ? -19.331 -4.248 6.136 1.00 89.00 104 ARG A N 1
ATOM 743 C CA . ARG A 1 104 ? -19.702 -4.299 4.710 1.00 89.00 104 ARG A CA 1
ATOM 744 C C . ARG A 1 104 ? -18.584 -3.782 3.797 1.00 89.00 104 ARG A C 1
ATOM 746 O O . ARG A 1 104 ? -18.324 -4.406 2.775 1.00 89.00 104 ARG A O 1
ATOM 753 N N . ALA A 1 105 ? -17.927 -2.685 4.172 1.00 86.62 105 ALA A N 1
ATOM 754 C CA . ALA A 1 105 ? -16.819 -2.120 3.404 1.00 86.62 105 ALA A CA 1
ATOM 755 C C . ALA A 1 105 ? -15.610 -3.065 3.422 1.00 86.62 105 ALA A C 1
ATOM 757 O O . ALA A 1 105 ? -15.071 -3.389 2.369 1.00 86.62 105 ALA A O 1
ATOM 758 N N . ILE A 1 106 ? -15.267 -3.611 4.596 1.00 89.50 106 ILE A N 1
ATOM 759 C CA . ILE A 1 106 ? -14.205 -4.622 4.728 1.00 89.50 106 ILE A CA 1
ATOM 760 C C . ILE A 1 106 ? -14.497 -5.829 3.833 1.00 89.50 106 ILE A C 1
ATOM 762 O O . ILE A 1 106 ? -13.638 -6.245 3.064 1.00 89.50 106 ILE A O 1
ATOM 766 N N . ARG A 1 107 ? -15.722 -6.367 3.874 1.00 91.88 107 ARG A N 1
ATOM 767 C CA . ARG A 1 107 ? -16.117 -7.501 3.030 1.00 91.88 107 ARG A CA 1
ATOM 768 C C . ARG A 1 107 ? -15.950 -7.191 1.542 1.00 91.88 107 ARG A C 1
ATOM 770 O O . ARG A 1 107 ? -15.424 -8.026 0.816 1.00 91.88 107 ARG A O 1
ATOM 777 N N . ASN A 1 108 ? -16.377 -6.013 1.090 1.00 90.69 108 ASN A N 1
ATOM 778 C CA . ASN A 1 108 ? -16.234 -5.611 -0.311 1.00 90.69 108 ASN A CA 1
ATOM 779 C C . ASN A 1 108 ? -14.758 -5.516 -0.726 1.00 90.69 108 ASN A C 1
ATOM 781 O O . ASN A 1 108 ? -14.402 -5.984 -1.804 1.00 90.69 108 ASN A O 1
ATOM 785 N N . ILE A 1 109 ? -13.895 -4.990 0.148 1.00 90.25 109 ILE A N 1
ATOM 786 C CA . ILE A 1 109 ? -12.444 -4.946 -0.076 1.00 90.25 109 ILE A CA 1
ATOM 787 C C . ILE A 1 109 ? -11.865 -6.361 -0.188 1.00 90.25 109 ILE A C 1
ATOM 789 O O . ILE A 1 109 ? -11.118 -6.638 -1.122 1.00 90.25 109 ILE A O 1
ATOM 793 N N . LEU A 1 110 ? -12.238 -7.271 0.718 1.00 92.31 110 LEU A N 1
ATOM 794 C CA . LEU A 1 110 ? -11.771 -8.662 0.693 1.00 92.31 110 LEU A CA 1
ATOM 795 C C . LEU A 1 110 ? -12.212 -9.395 -0.580 1.00 92.31 110 LEU A C 1
ATOM 797 O O . LEU A 1 110 ? -11.410 -10.100 -1.188 1.00 92.31 110 LEU A O 1
ATOM 801 N N . ILE A 1 111 ? -13.459 -9.191 -1.016 1.00 94.56 111 ILE A N 1
ATOM 802 C CA . ILE A 1 111 ? -13.960 -9.721 -2.293 1.00 94.56 111 ILE A CA 1
ATOM 803 C C . ILE A 1 111 ? -13.142 -9.147 -3.455 1.00 94.56 111 ILE A C 1
ATOM 805 O O . ILE A 1 111 ? -12.706 -9.899 -4.323 1.00 94.56 111 ILE A O 1
ATOM 809 N N . GLY A 1 112 ? -12.879 -7.838 -3.449 1.00 92.44 112 GLY A N 1
ATOM 810 C CA . GLY A 1 112 ? -12.025 -7.190 -4.442 1.00 92.44 112 GLY A CA 1
ATOM 811 C C . GLY A 1 112 ? -10.625 -7.803 -4.496 1.00 92.44 112 GLY A C 1
ATOM 812 O O . GLY A 1 112 ? -10.131 -8.101 -5.577 1.00 92.44 112 GLY A O 1
ATOM 813 N N . TRP A 1 113 ? -9.997 -8.072 -3.350 1.00 92.81 113 TRP A N 1
ATOM 814 C CA . TRP A 1 113 ? -8.684 -8.725 -3.302 1.00 92.81 113 TRP A CA 1
ATOM 815 C C . TRP A 1 113 ? -8.697 -10.166 -3.802 1.00 92.81 113 TRP A C 1
ATOM 817 O O . TRP A 1 113 ? -7.709 -10.591 -4.388 1.00 92.81 113 TRP A O 1
ATOM 827 N N . ALA A 1 114 ? -9.788 -10.907 -3.608 1.00 93.88 114 ALA A N 1
ATOM 828 C CA . ALA A 1 114 ? -9.928 -12.252 -4.161 1.00 93.88 114 ALA A CA 1
ATOM 829 C C . ALA A 1 114 ? -10.147 -12.231 -5.685 1.00 93.88 114 ALA A C 1
ATOM 831 O O . ALA A 1 114 ? -9.624 -13.084 -6.398 1.00 93.88 114 ALA A O 1
ATOM 832 N N . LEU A 1 115 ? -10.892 -11.245 -6.194 1.00 95.00 115 LEU A N 1
ATOM 833 C CA . LEU A 1 115 ? -11.197 -11.111 -7.620 1.00 95.00 115 LEU A CA 1
ATOM 834 C C . LEU A 1 115 ? -10.032 -10.538 -8.435 1.00 95.00 115 LEU A C 1
ATOM 836 O O . LEU A 1 115 ? -9.832 -10.950 -9.576 1.00 95.00 115 LEU A O 1
ATOM 840 N N . SER A 1 116 ? -9.250 -9.612 -7.875 1.00 93.44 116 SER A N 1
ATOM 841 C CA . SER A 1 116 ? -8.174 -8.921 -8.600 1.00 93.44 116 SER A CA 1
ATOM 842 C C . SER A 1 116 ? -7.141 -9.861 -9.246 1.00 93.44 116 SER A C 1
ATOM 844 O O . SER A 1 116 ? -6.840 -9.652 -10.419 1.00 93.44 116 SER A O 1
ATOM 846 N N . PRO A 1 117 ? -6.621 -10.911 -8.575 1.00 93.19 117 PRO A N 1
ATOM 847 C CA . PRO A 1 117 ? -5.706 -11.864 -9.205 1.00 93.19 117 PRO A CA 1
ATOM 848 C C . PRO A 1 117 ? -6.351 -12.635 -10.358 1.00 93.19 117 PRO A C 1
ATOM 850 O O . PRO A 1 117 ? -5.707 -12.856 -11.379 1.00 93.19 117 PRO A O 1
ATOM 853 N N . VAL A 1 118 ? -7.628 -13.008 -10.220 1.00 95.38 118 VAL A N 1
ATOM 854 C CA . VAL A 1 118 ? -8.373 -13.745 -11.252 1.00 95.38 118 VAL A CA 1
ATOM 855 C C . VAL A 1 118 ? -8.547 -12.881 -12.497 1.00 95.38 118 VAL A C 1
ATOM 857 O O . VAL A 1 118 ? -8.241 -13.318 -13.605 1.00 95.38 118 VAL A O 1
ATOM 860 N N . LEU A 1 119 ? -8.979 -11.632 -12.315 1.00 95.31 119 LEU A N 1
ATOM 861 C CA . LEU A 1 119 ? -9.125 -10.672 -13.408 1.00 95.31 119 LEU A CA 1
ATOM 862 C C . LEU A 1 119 ? -7.773 -10.320 -14.037 1.00 95.31 119 LEU A C 1
ATOM 864 O O . LEU A 1 119 ? -7.673 -10.231 -15.257 1.00 95.31 119 LEU A O 1
ATOM 868 N N . GLY A 1 120 ? -6.728 -10.165 -13.220 1.00 94.25 120 GLY A N 1
ATOM 869 C CA . GLY A 1 120 ? -5.368 -9.915 -13.690 1.00 94.25 120 GLY A CA 1
ATOM 870 C C . GLY A 1 120 ? -4.827 -11.063 -14.542 1.00 94.25 120 GLY A C 1
ATOM 871 O O . GLY A 1 120 ? -4.262 -10.819 -15.605 1.00 94.25 120 GLY A O 1
ATOM 872 N N . LEU A 1 121 ? -5.054 -12.310 -14.125 1.00 94.88 121 LEU A N 1
ATOM 873 C CA . LEU A 1 121 ? -4.677 -13.497 -14.890 1.00 94.88 121 LEU A CA 1
ATOM 874 C C . LEU A 1 121 ? -5.452 -13.581 -16.206 1.00 94.88 121 LEU A C 1
ATOM 876 O O . LEU A 1 121 ? -4.840 -13.778 -17.252 1.00 94.88 121 LEU A O 1
ATOM 880 N N . ALA A 1 122 ? -6.771 -13.381 -16.172 1.00 96.00 122 ALA A N 1
ATOM 881 C CA . ALA A 1 122 ? -7.604 -13.403 -17.371 1.00 96.00 122 ALA A CA 1
ATOM 882 C C . ALA A 1 122 ? -7.174 -12.330 -18.386 1.00 96.00 122 ALA A C 1
ATOM 884 O O . ALA A 1 122 ? -7.019 -12.622 -19.571 1.00 96.00 122 ALA A O 1
ATOM 885 N N . LEU A 1 123 ? -6.918 -11.103 -17.920 1.00 95.75 123 LEU A N 1
ATOM 886 C CA . LEU A 1 123 ? -6.440 -10.013 -18.766 1.00 95.75 123 LEU A CA 1
ATOM 887 C C . LEU A 1 123 ? -5.038 -10.296 -19.319 1.00 95.75 123 LEU A C 1
ATOM 889 O O . LEU A 1 123 ? -4.793 -10.070 -20.499 1.00 95.75 123 LEU A O 1
ATOM 893 N N . SER A 1 124 ? -4.134 -10.820 -18.489 1.00 93.94 124 SER A N 1
ATOM 894 C CA . SER A 1 124 ? -2.783 -11.200 -18.914 1.00 93.94 124 SER A CA 1
ATOM 895 C C . SER A 1 124 ? -2.818 -12.276 -20.003 1.00 93.94 124 SER A C 1
ATOM 897 O O . SER A 1 124 ? -2.173 -12.127 -21.039 1.00 93.94 124 SER A O 1
ATOM 899 N N . MET A 1 125 ? -3.643 -13.314 -19.828 1.00 95.44 125 MET A N 1
ATOM 900 C CA . MET A 1 125 ? -3.855 -14.351 -20.841 1.00 95.44 125 MET A CA 1
ATOM 901 C C . MET A 1 125 ? -4.422 -13.777 -22.140 1.00 95.44 125 MET A C 1
ATOM 903 O O . MET A 1 125 ? -3.955 -14.141 -23.216 1.00 95.44 125 MET A O 1
ATOM 907 N N . LEU A 1 126 ? -5.398 -12.871 -22.051 1.00 95.25 126 LEU A N 1
ATOM 908 C CA . LEU A 1 126 ? -5.971 -12.211 -23.222 1.00 95.25 126 LEU A CA 1
ATOM 909 C C . LEU A 1 126 ? -4.906 -11.426 -23.997 1.00 95.25 126 LEU A C 1
ATOM 911 O O . LEU A 1 126 ? -4.793 -11.579 -25.209 1.00 95.25 126 LEU A O 1
ATOM 915 N N . VAL A 1 127 ? -4.102 -10.618 -23.302 1.00 95.12 127 VAL A N 1
ATOM 916 C CA . VAL A 1 127 ? -3.011 -9.850 -23.920 1.00 95.12 127 VAL A CA 1
ATOM 917 C C . VAL A 1 127 ? -1.978 -10.783 -24.548 1.00 95.12 127 VAL A C 1
ATOM 919 O O . VAL A 1 127 ? -1.567 -10.548 -25.680 1.00 95.12 127 VAL A O 1
ATOM 922 N N . TYR A 1 128 ? -1.596 -11.861 -23.859 1.00 95.00 128 TYR A N 1
ATOM 923 C CA . TYR A 1 128 ? -0.671 -12.856 -24.398 1.00 95.00 128 TYR A CA 1
ATOM 924 C C . TYR A 1 128 ? -1.196 -13.482 -25.693 1.00 95.00 128 TYR A C 1
ATOM 926 O O . TYR A 1 128 ? -0.467 -13.526 -26.678 1.00 95.00 128 TYR A O 1
ATOM 934 N N . MET A 1 129 ? -2.464 -13.904 -25.724 1.00 94.06 129 MET A N 1
ATOM 935 C CA . MET A 1 129 ? -3.076 -14.453 -26.935 1.00 94.06 129 MET A CA 1
ATOM 936 C C . MET A 1 129 ? -3.049 -13.441 -28.081 1.00 94.06 129 MET A C 1
ATOM 938 O O . MET A 1 129 ? -2.623 -13.786 -29.172 1.00 94.06 129 MET A O 1
ATOM 942 N N . LEU A 1 130 ? -3.429 -12.184 -27.838 1.00 94.44 130 LEU A N 1
ATOM 943 C CA . LEU A 1 130 ? -3.426 -11.145 -28.873 1.00 94.44 130 LEU A CA 1
ATOM 944 C C . LEU A 1 130 ? -2.032 -10.865 -29.445 1.00 94.44 130 LEU A C 1
ATOM 946 O O . LEU A 1 130 ? -1.903 -10.648 -30.647 1.00 94.44 130 LEU A O 1
ATOM 950 N N . LEU A 1 131 ? -0.999 -10.868 -28.600 1.00 93.50 131 LEU A N 1
ATOM 951 C CA . LEU A 1 131 ? 0.379 -10.629 -29.032 1.00 93.50 131 LEU A CA 1
ATOM 952 C C . LEU A 1 131 ? 0.991 -11.826 -29.769 1.00 93.50 131 LEU A C 1
ATOM 954 O O . LEU A 1 131 ? 1.866 -11.620 -30.599 1.00 93.50 131 LEU A O 1
ATOM 958 N N . ASN A 1 132 ? 0.538 -13.046 -29.473 1.00 87.81 132 ASN A N 1
ATOM 959 C CA . ASN A 1 132 ? 1.086 -14.296 -30.011 1.00 87.81 132 ASN A CA 1
ATOM 960 C C . ASN A 1 132 ? 0.248 -14.878 -31.173 1.00 87.81 132 ASN A C 1
ATOM 962 O O . ASN A 1 132 ? 0.436 -16.028 -31.559 1.00 87.81 132 ASN A O 1
ATOM 966 N N . ILE A 1 133 ? -0.722 -14.107 -31.685 1.00 72.50 133 ILE A N 1
ATOM 967 C CA . ILE A 1 133 ? -1.511 -14.414 -32.895 1.00 72.50 133 ILE A CA 1
ATOM 968 C C . ILE A 1 133 ? -0.755 -14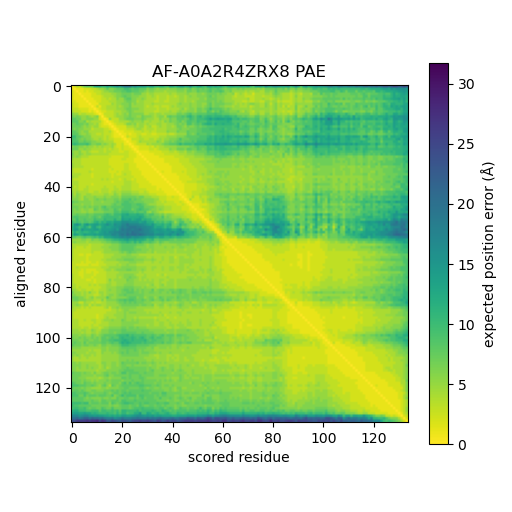.015 -34.188 1.00 72.50 133 ILE A C 1
ATOM 970 O O . ILE A 1 133 ? -1.202 -14.352 -35.284 1.00 72.50 133 ILE A O 1
ATOM 974 N N . TYR A 1 134 ? 0.412 -13.373 -34.069 1.00 49.31 134 TYR A N 1
ATOM 975 C CA . TYR A 1 134 ? 1.374 -13.122 -35.153 1.00 49.31 134 TYR A CA 1
ATOM 976 C C . TYR A 1 134 ? 2.676 -13.882 -34.901 1.00 49.31 134 TYR A C 1
ATOM 978 O O . TYR A 1 134 ? 3.336 -14.238 -35.903 1.00 49.31 134 TYR A O 1
#

Foldseek 3Di:
DVLLVVLVLLQVLVVQLVVVVVVVDDSVVSSVVSNVVVVVCCVVCVVVVVVCVPVLQPDDDPVLVVQLSVQLSVVSVVCVVVVHRDPSVVSSLVSSVVVPTDPVSSVVVVVVVVVVVVVVVVVVVVVVCVVPVD

Solvent-accessible surface area (backbone atoms only — not comparable to full-atom values): 7320 Å² total; per-residue (Å²): 111,70,69,47,55,52,55,47,47,64,42,53,30,51,61,56,16,50,62,38,38,77,74,69,40,54,71,69,58,20,39,51,54,31,47,52,52,52,51,51,51,42,72,76,47,37,72,61,53,54,48,51,58,49,63,60,33,65,71,77,56,70,69,58,54,48,49,21,51,50,51,28,41,53,53,48,53,56,35,47,73,73,73,39,73,71,62,64,68,56,41,34,52,52,36,34,49,77,71,66,32,43,64,69,43,53,50,52,51,54,50,47,63,64,45,49,60,55,53,49,50,53,51,50,51,50,52,51,51,66,68,67,77,114

Radius of gyration: 17.4 Å; Cα contacts (8 Å, |Δi|>4): 87; chains: 1; bounding box: 42×28×52 Å

Sequence (134 aa):
MVFSALALGTNDTGMAASFLGEKGVSRHYAAIMAGISASLGLVVWGSRLARFVGDELGIQGERRFLAAQSTKIAILLILNSFGLNASMNQTLVGALAGLGARGRAIRNILIGWALSPVLGLALSMLVYMLLNIY

Nearest PDB structures (foldseek):
  6xp0-assembly1_A-2  TM=4.450E-01  e=8.222E+00  Homo sapiens
  6zl1-assembly1_C  TM=2.057E-01  e=5.165E+00  synthetic construct

Secondary structure (DSSP, 8-state):
-HHHHHHHHHHHHHHHHHHHHHTT--HHHHHHHHHHHHHHHHHHHHHHHHHHHHHHHT--SHHHHHHHHHHHHHHHHHHHHTT----HHHHHHHHHHHTT--HHHHHHHHHHHHHHHHHHHHHHHHHHHHHT--